Protein AF-A0A2M8DR00-F1 (afdb_monomer)

Radius of gyration: 20.52 Å; Cα contacts (8 Å, |Δi|>4): 22; chains: 1; bounding box: 53×28×47 Å

Secondary structure (DSSP, 8-state):
----PPPHHHHTTTTS-HHHHHHHHHHHHHHHHHHHHHHHHHHHHHHHSTT--HHHHHHHHHHHHHHHHH-

Mean predicted aligned error: 7.41 Å

Solvent-accessible surface area (backbone atoms only — not comparable to full-atom values): 4256 Å² total; per-residue (Å²): 132,86,81,87,70,80,62,72,56,59,80,69,49,67,84,52,59,70,68,60,46,48,51,54,52,49,51,53,50,52,56,50,55,59,60,49,46,57,64,53,48,40,52,46,32,42,76,73,37,92,91,35,34,72,68,55,35,51,51,52,50,49,53,50,54,52,53,62,71,77,106

Foldseek 3Di:
DPDPDDDPCVVQVVVDDPVVSVVVVVVCVVVVVVVVVLVVQLVCQCPPPDVGDNVNSVVVVVVVVVVVVVD

Structure (mmCIF, N/CA/C/O backbone):
data_AF-A0A2M8DR00-F1
#
_entry.id   AF-A0A2M8DR00-F1
#
loop_
_atom_site.group_PDB
_atom_site.id
_atom_site.type_symbol
_atom_site.label_atom_id
_atom_site.label_alt_id
_atom_site.label_comp_id
_atom_site.label_asym_id
_atom_site.label_entity_id
_atom_site.label_seq_id
_atom_site.pdbx_PDB_ins_code
_atom_site.Cartn_x
_atom_site.Cartn_y
_atom_site.Cartn_z
_atom_site.occupancy
_atom_site.B_iso_or_equiv
_atom_site.auth_seq_id
_atom_site.auth_comp_id
_atom_site.auth_asym_id
_atom_site.auth_atom_id
_atom_site.pdbx_PDB_model_num
ATOM 1 N N . MET A 1 1 ? 35.729 -17.622 -20.898 1.00 58.91 1 MET A N 1
ATOM 2 C CA . MET A 1 1 ? 34.653 -17.553 -19.880 1.00 58.91 1 MET A CA 1
ATOM 3 C C . MET A 1 1 ? 33.581 -16.581 -20.350 1.00 58.91 1 MET A C 1
ATOM 5 O O . MET A 1 1 ? 33.886 -15.409 -20.528 1.00 58.91 1 MET A O 1
ATOM 9 N N . LEU A 1 2 ? 32.353 -17.051 -20.587 1.00 65.62 2 LEU A N 1
ATOM 10 C CA . LEU A 1 2 ? 31.210 -16.178 -20.884 1.00 65.62 2 LEU A CA 1
ATOM 11 C C . LEU A 1 2 ? 30.873 -15.348 -19.638 1.00 65.62 2 LEU A C 1
ATOM 13 O O . LEU A 1 2 ? 30.670 -15.901 -18.556 1.00 65.62 2 LEU A O 1
ATOM 17 N N . LYS A 1 3 ? 30.846 -14.022 -19.778 1.00 68.94 3 LYS A N 1
ATOM 18 C CA . LYS A 1 3 ? 30.517 -13.092 -18.694 1.00 68.94 3 LYS A CA 1
ATOM 19 C C . LYS A 1 3 ? 29.022 -13.230 -18.380 1.00 68.94 3 LYS A C 1
ATOM 21 O O . LYS A 1 3 ? 28.190 -12.741 -19.129 1.00 68.94 3 LYS A O 1
ATOM 26 N N . ARG A 1 4 ? 28.686 -13.927 -17.289 1.00 76.19 4 ARG A N 1
ATOM 27 C CA . ARG A 1 4 ? 27.298 -14.224 -16.869 1.00 76.19 4 ARG A CA 1
ATOM 28 C C . ARG A 1 4 ? 26.576 -13.055 -16.180 1.00 76.19 4 ARG A C 1
ATOM 30 O O . ARG A 1 4 ? 25.437 -13.211 -15.765 1.00 76.19 4 ARG A O 1
ATOM 37 N N . SER A 1 5 ? 27.239 -11.911 -16.009 1.00 76.88 5 SER A N 1
ATOM 38 C CA . SER A 1 5 ? 26.722 -10.777 -15.236 1.00 76.88 5 SER A CA 1
ATOM 39 C C . SER A 1 5 ? 26.164 -9.689 -16.153 1.00 76.88 5 SER A C 1
ATOM 41 O O . SER A 1 5 ? 26.852 -9.215 -17.064 1.00 76.88 5 SER A O 1
ATOM 43 N N . THR A 1 6 ? 24.920 -9.289 -15.887 1.00 76.06 6 THR A N 1
ATOM 44 C CA . THR A 1 6 ? 24.273 -8.105 -16.461 1.00 76.06 6 THR A CA 1
ATOM 45 C C . THR A 1 6 ? 24.968 -6.831 -15.973 1.00 76.06 6 THR A C 1
ATOM 47 O O . THR A 1 6 ? 25.447 -6.745 -14.842 1.00 76.06 6 THR A O 1
ATOM 50 N N . LYS A 1 7 ? 25.064 -5.818 -16.842 1.00 80.50 7 LYS A N 1
ATOM 51 C CA . LYS A 1 7 ?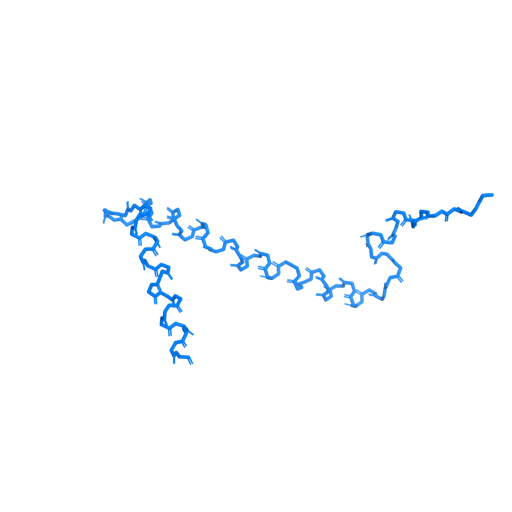 25.690 -4.534 -16.489 1.00 80.50 7 LYS A CA 1
ATOM 52 C C . LYS A 1 7 ? 24.847 -3.817 -15.429 1.00 80.50 7 LYS A C 1
ATOM 54 O O . LYS A 1 7 ? 23.627 -3.801 -15.529 1.00 80.50 7 LYS A O 1
ATOM 59 N N . ILE A 1 8 ? 25.497 -3.139 -14.479 1.00 79.00 8 ILE A N 1
ATOM 60 C CA . ILE A 1 8 ? 24.829 -2.380 -13.399 1.00 79.00 8 ILE A CA 1
ATOM 61 C C . ILE A 1 8 ? 23.785 -1.389 -13.947 1.00 79.00 8 ILE A C 1
ATOM 63 O O . ILE A 1 8 ? 22.711 -1.237 -13.376 1.00 79.00 8 ILE A O 1
ATOM 67 N N . ASN A 1 9 ? 24.057 -0.764 -15.097 1.00 76.62 9 ASN A N 1
ATOM 68 C CA . ASN A 1 9 ? 23.138 0.174 -15.754 1.00 76.62 9 ASN A CA 1
ATOM 69 C C . ASN A 1 9 ? 21.762 -0.427 -16.089 1.00 76.62 9 ASN A C 1
ATOM 71 O O . ASN A 1 9 ? 20.771 0.304 -16.077 1.00 76.62 9 ASN A O 1
ATOM 75 N N . HIS A 1 10 ? 21.697 -1.741 -16.310 1.00 78.56 10 HIS A N 1
ATOM 76 C CA . HIS A 1 10 ? 20.455 -2.452 -16.589 1.00 78.56 10 HIS A CA 1
ATOM 77 C C . HIS A 1 10 ? 19.533 -2.486 -15.359 1.00 78.56 10 HIS A C 1
ATOM 79 O O . HIS A 1 10 ? 18.321 -2.356 -15.492 1.00 78.56 10 HIS A O 1
ATOM 85 N N . TYR A 1 11 ? 20.093 -2.583 -14.147 1.00 77.00 11 TYR A N 1
ATOM 86 C CA . TYR A 1 11 ? 19.314 -2.536 -12.901 1.00 77.00 11 TYR A CA 1
ATOM 87 C C . TYR A 1 11 ? 18.687 -1.162 -12.653 1.00 77.00 11 TYR A C 1
ATOM 89 O O . TYR A 1 11 ? 17.617 -1.066 -12.065 1.00 77.00 11 TYR A O 1
ATOM 97 N N . PHE A 1 12 ? 19.320 -0.096 -13.147 1.00 80.31 12 PHE A N 1
ATOM 98 C CA . PHE A 1 12 ? 18.790 1.267 -13.066 1.00 80.31 12 PHE A CA 1
ATOM 99 C C . PHE A 1 12 ? 17.866 1.632 -14.231 1.00 80.31 12 PHE A C 1
ATOM 101 O O . PHE A 1 12 ? 17.554 2.815 -14.406 1.00 80.31 12 PHE A O 1
ATOM 108 N N . LEU A 1 13 ? 17.447 0.642 -15.031 1.00 81.44 13 LEU A N 1
ATOM 109 C CA . LEU A 1 13 ? 16.527 0.831 -16.150 1.00 81.44 13 LEU A CA 1
ATOM 110 C C . LEU A 1 13 ? 17.027 1.906 -17.137 1.00 81.44 13 LEU A C 1
ATOM 112 O O . LEU A 1 13 ? 16.241 2.633 -17.738 1.00 81.44 13 LEU A O 1
ATOM 116 N N . LYS A 1 14 ? 18.349 2.063 -17.285 1.00 82.38 14 LYS A N 1
ATOM 117 C CA . LYS A 1 14 ? 18.926 3.079 -18.185 1.00 82.38 14 LYS A CA 1
ATOM 118 C C . LYS A 1 14 ? 18.853 2.674 -19.658 1.00 82.38 14 LYS A C 1
ATOM 120 O O . LYS A 1 14 ? 18.972 3.539 -20.516 1.00 82.38 14 LYS A O 1
ATOM 125 N N . 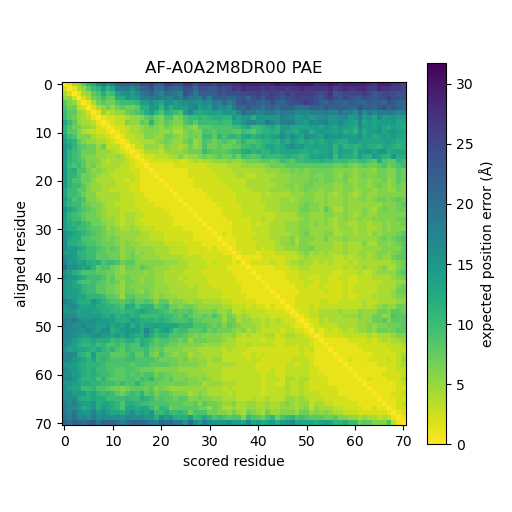ASP A 1 15 ? 18.631 1.389 -19.924 1.00 86.81 15 ASP A N 1
ATOM 126 C CA . ASP A 1 15 ? 18.594 0.813 -21.270 1.00 86.81 15 ASP A CA 1
ATOM 127 C C . ASP A 1 15 ? 17.164 0.762 -21.865 1.00 86.81 15 ASP A C 1
ATOM 129 O O . ASP A 1 15 ? 16.981 0.285 -22.982 1.00 86.81 15 ASP A O 1
ATOM 133 N N . ILE A 1 16 ? 16.141 1.247 -21.141 1.00 86.94 16 ILE A N 1
ATOM 134 C CA . ILE A 1 16 ? 14.734 1.272 -21.591 1.00 86.94 16 ILE A CA 1
ATOM 135 C C . ILE A 1 16 ? 14.279 2.674 -22.019 1.00 86.94 16 ILE A C 1
ATOM 137 O O . ILE A 1 16 ? 14.875 3.684 -21.642 1.00 86.94 16 ILE A O 1
ATOM 141 N N . ASN A 1 17 ? 13.184 2.742 -22.786 1.00 93.62 17 ASN A N 1
ATOM 142 C CA . ASN A 1 17 ? 12.589 4.006 -23.223 1.00 93.62 17 ASN A CA 1
ATOM 143 C C . ASN A 1 17 ? 12.282 4.910 -22.006 1.00 93.62 17 ASN A C 1
ATOM 145 O O . ASN A 1 17 ? 11.663 4.436 -21.048 1.00 93.62 17 ASN A O 1
ATOM 149 N N . PRO A 1 18 ? 12.665 6.201 -22.038 1.00 91.81 18 PRO A N 1
ATOM 150 C CA . PRO A 1 18 ? 12.460 7.121 -20.920 1.00 91.81 18 PRO A CA 1
ATOM 151 C C . PRO A 1 18 ? 10.994 7.237 -20.473 1.00 91.81 18 PRO A C 1
ATOM 153 O O . PRO A 1 18 ? 10.748 7.358 -19.275 1.00 91.81 18 PRO A O 1
ATOM 156 N N . VAL A 1 19 ? 10.025 7.136 -21.391 1.00 95.31 19 VAL A N 1
ATOM 157 C CA . VAL A 1 19 ? 8.589 7.151 -21.064 1.00 95.31 19 VAL A CA 1
ATOM 158 C C . VAL A 1 19 ? 8.208 5.912 -20.254 1.00 95.31 19 VAL A C 1
ATOM 160 O O . VAL A 1 19 ? 7.605 6.032 -19.193 1.00 95.31 19 VAL A O 1
ATOM 163 N N . ILE A 1 20 ? 8.616 4.721 -20.702 1.00 93.75 20 ILE A N 1
ATOM 164 C CA . ILE A 1 20 ? 8.342 3.461 -19.991 1.00 93.75 20 ILE A CA 1
ATOM 165 C C . ILE A 1 20 ? 9.031 3.467 -18.623 1.00 93.75 20 ILE A C 1
ATOM 167 O O . ILE A 1 20 ? 8.432 3.077 -17.625 1.00 93.75 20 ILE A O 1
ATOM 171 N N . ARG A 1 21 ? 10.270 3.965 -18.555 1.00 92.25 21 ARG A N 1
ATOM 172 C CA . ARG A 1 21 ? 11.003 4.117 -17.294 1.00 92.25 21 ARG A CA 1
ATOM 173 C C . ARG A 1 21 ? 10.253 4.993 -16.303 1.00 92.25 21 ARG A C 1
ATOM 175 O O . ARG A 1 21 ? 10.186 4.647 -15.127 1.00 92.25 21 ARG A O 1
ATOM 182 N N . PHE A 1 22 ? 9.709 6.111 -16.774 1.00 94.00 22 PHE A N 1
ATOM 183 C CA . PHE A 1 22 ? 8.918 7.001 -15.941 1.00 94.00 22 PHE A CA 1
ATOM 184 C C . PHE A 1 22 ? 7.647 6.308 -15.448 1.00 94.00 22 PHE A C 1
ATOM 186 O O . PHE A 1 22 ? 7.404 6.319 -14.250 1.00 94.00 22 PHE A O 1
ATOM 193 N N . LEU A 1 23 ? 6.911 5.618 -16.328 1.00 95.38 23 LEU A N 1
ATOM 194 C CA . LEU A 1 23 ? 5.708 4.871 -15.945 1.00 95.38 23 LEU A CA 1
ATOM 195 C C . LEU A 1 23 ? 5.988 3.818 -14.863 1.00 95.38 23 LEU A C 1
ATOM 197 O O . LEU A 1 23 ? 5.253 3.756 -13.884 1.00 95.38 23 LEU A O 1
ATOM 201 N N . ILE A 1 24 ? 7.074 3.047 -14.989 1.00 93.56 24 ILE A N 1
ATOM 202 C CA . ILE A 1 24 ? 7.472 2.048 -13.979 1.00 93.56 24 ILE A CA 1
ATOM 203 C C . ILE A 1 24 ? 7.776 2.716 -12.631 1.00 93.56 24 ILE A C 1
ATOM 205 O O . ILE A 1 24 ? 7.344 2.238 -11.581 1.00 93.56 24 ILE A O 1
ATOM 209 N N . LEU A 1 25 ? 8.526 3.822 -12.647 1.00 93.75 25 LEU A N 1
ATOM 210 C CA . LEU A 1 25 ? 8.854 4.561 -11.427 1.00 93.75 25 LEU A CA 1
ATOM 211 C C . LEU A 1 25 ? 7.599 5.163 -10.787 1.00 93.75 25 LEU A C 1
ATOM 213 O O . LEU A 1 25 ? 7.435 5.057 -9.575 1.00 93.75 25 LEU A O 1
ATOM 217 N N . SER A 1 26 ? 6.707 5.752 -11.584 1.00 95.00 26 SER A N 1
ATOM 218 C CA . SER A 1 26 ? 5.435 6.300 -11.111 1.00 95.00 26 SER A CA 1
ATOM 219 C C . SER A 1 26 ? 4.556 5.227 -10.480 1.00 95.00 26 SER A C 1
ATOM 221 O O . SER A 1 26 ? 4.053 5.446 -9.383 1.00 95.00 26 SER A O 1
ATOM 223 N N . ASP A 1 27 ? 4.415 4.067 -11.119 1.00 94.81 27 ASP A N 1
ATOM 224 C CA . ASP A 1 27 ? 3.635 2.945 -10.589 1.00 94.81 27 ASP A CA 1
ATOM 225 C C . ASP A 1 27 ? 4.198 2.456 -9.246 1.00 94.81 27 ASP A C 1
ATOM 227 O O . ASP A 1 27 ? 3.479 2.352 -8.253 1.00 94.81 27 ASP A O 1
ATOM 231 N N . THR A 1 28 ? 5.524 2.296 -9.174 1.00 93.69 28 THR A N 1
ATOM 232 C CA . THR A 1 28 ? 6.217 1.900 -7.938 1.00 93.69 28 THR A CA 1
ATOM 233 C C . THR A 1 28 ? 5.992 2.915 -6.814 1.00 93.69 28 THR A C 1
ATOM 235 O O . THR A 1 28 ? 5.739 2.528 -5.674 1.00 93.69 28 THR A O 1
ATOM 238 N N . ILE A 1 29 ? 6.069 4.215 -7.117 1.00 95.62 29 ILE A N 1
ATOM 239 C CA . ILE A 1 29 ? 5.856 5.281 -6.130 1.00 95.62 29 ILE A CA 1
ATOM 240 C C . ILE A 1 29 ? 4.399 5.310 -5.668 1.00 95.62 29 ILE A C 1
ATOM 242 O O . ILE A 1 29 ? 4.157 5.399 -4.469 1.00 95.62 29 ILE A O 1
ATOM 246 N N . LEU A 1 30 ? 3.435 5.231 -6.586 1.00 95.38 30 LEU A N 1
ATOM 247 C CA . LEU A 1 30 ? 2.011 5.314 -6.257 1.00 95.38 30 LEU A CA 1
ATOM 248 C C . LEU A 1 30 ? 1.556 4.112 -5.429 1.00 95.38 30 LEU A C 1
ATOM 250 O O . LEU A 1 30 ? 0.945 4.294 -4.375 1.00 95.38 30 LEU A O 1
ATOM 254 N N . ILE A 1 31 ? 1.894 2.897 -5.863 1.00 94.38 31 ILE A N 1
ATOM 255 C CA . ILE A 1 31 ? 1.556 1.672 -5.130 1.00 94.38 31 ILE A CA 1
ATOM 256 C C . ILE A 1 31 ? 2.307 1.632 -3.795 1.00 94.38 31 ILE A C 1
ATOM 258 O O . ILE A 1 31 ? 1.715 1.308 -2.766 1.00 94.38 31 ILE A O 1
ATOM 262 N N . GLY A 1 32 ? 3.587 2.018 -3.784 1.00 93.06 32 GLY A N 1
ATOM 263 C CA . GLY A 1 32 ? 4.387 2.096 -2.562 1.00 93.06 32 GLY A CA 1
ATOM 264 C C . GLY A 1 32 ? 3.814 3.083 -1.544 1.00 93.06 32 GLY A C 1
ATOM 265 O O . GLY A 1 32 ? 3.635 2.730 -0.380 1.00 93.06 32 GLY A O 1
ATOM 266 N N . ALA A 1 33 ? 3.461 4.296 -1.977 1.00 92.06 33 ALA A N 1
ATOM 267 C CA . ALA A 1 33 ? 2.856 5.314 -1.122 1.00 92.06 33 ALA A CA 1
ATOM 268 C C . ALA A 1 33 ? 1.481 4.878 -0.596 1.00 92.06 33 ALA A C 1
ATOM 270 O O . ALA A 1 33 ? 1.202 5.042 0.591 1.00 92.06 33 ALA A O 1
ATOM 271 N N . ALA A 1 34 ? 0.647 4.267 -1.443 1.00 91.00 34 ALA A N 1
ATOM 272 C CA . ALA A 1 34 ? -0.638 3.717 -1.021 1.00 91.00 34 ALA A CA 1
ATOM 273 C C . ALA A 1 34 ? -0.471 2.595 0.019 1.00 91.00 34 ALA A C 1
ATOM 275 O O . ALA A 1 34 ? -1.243 2.522 0.972 1.00 91.00 34 ALA A O 1
ATOM 276 N N . GLY A 1 35 ? 0.563 1.757 -0.113 1.00 89.81 35 GLY A N 1
ATOM 277 C CA . GLY A 1 35 ? 0.885 0.712 0.862 1.00 89.81 35 GLY A CA 1
ATOM 278 C C . GLY A 1 35 ? 1.280 1.255 2.241 1.00 89.81 35 GLY A C 1
ATOM 279 O O . GLY A 1 35 ? 0.964 0.639 3.258 1.00 89.81 35 GLY A O 1
ATOM 280 N N . LEU A 1 36 ? 1.909 2.433 2.297 1.00 92.88 36 LEU A N 1
ATOM 281 C CA . LEU A 1 36 ? 2.285 3.090 3.556 1.00 92.88 36 LEU A CA 1
ATOM 282 C C . LEU A 1 36 ? 1.093 3.687 4.318 1.00 92.88 36 LEU A C 1
ATOM 284 O O . LEU A 1 36 ? 1.222 3.964 5.511 1.00 92.88 36 LEU A O 1
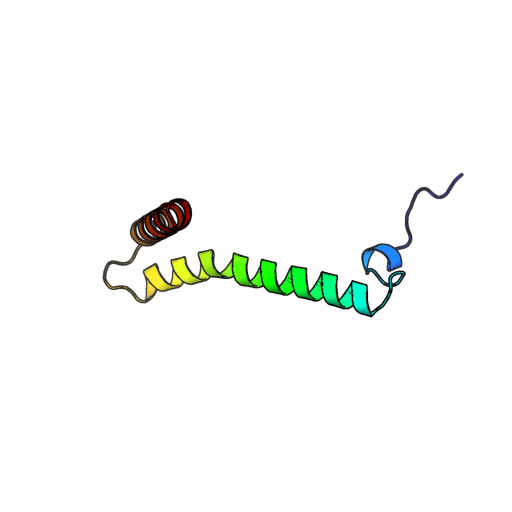ATOM 288 N N . LEU A 1 37 ? -0.070 3.849 3.677 1.00 90.56 37 LEU A N 1
ATOM 289 C CA . LEU A 1 37 ? -1.263 4.364 4.352 1.00 90.56 37 LEU A CA 1
ATOM 290 C C . LEU A 1 37 ? -1.705 3.467 5.512 1.00 90.56 37 LEU A C 1
ATOM 292 O O . LEU A 1 37 ? -2.163 3.993 6.518 1.00 90.56 37 LEU A O 1
ATOM 296 N N . GLY A 1 38 ? -1.532 2.144 5.414 1.00 88.56 38 GLY A N 1
ATOM 297 C CA . GLY A 1 38 ? -1.911 1.210 6.481 1.00 88.56 38 GLY A CA 1
ATOM 298 C C . GLY A 1 38 ? -1.183 1.485 7.807 1.00 88.56 38 GLY A C 1
ATOM 299 O O . GLY A 1 38 ? -1.841 1.769 8.807 1.00 88.56 38 GLY A O 1
ATOM 300 N N . PRO A 1 39 ? 0.163 1.457 7.834 1.00 90.81 39 PRO A N 1
ATOM 301 C CA . PRO A 1 39 ? 0.937 1.795 9.030 1.00 90.81 39 PRO A CA 1
ATOM 302 C C . PRO A 1 39 ? 0.698 3.221 9.548 1.00 90.81 39 PRO A C 1
ATOM 304 O O . PRO A 1 39 ? 0.576 3.417 10.754 1.00 90.81 39 PRO A O 1
ATOM 307 N N . ILE A 1 40 ? 0.591 4.213 8.654 1.00 92.94 40 ILE A N 1
ATOM 308 C CA . ILE A 1 40 ? 0.308 5.605 9.047 1.00 92.94 40 ILE A CA 1
ATOM 309 C C . ILE A 1 40 ? -1.066 5.702 9.722 1.00 92.94 40 ILE A C 1
ATOM 311 O O . ILE A 1 40 ? -1.211 6.375 10.740 1.00 92.94 40 ILE A O 1
ATOM 315 N N . PHE A 1 41 ? -2.065 5.000 9.187 1.00 90.44 41 PHE A N 1
ATOM 316 C CA . PHE A 1 41 ? -3.407 4.951 9.753 1.00 90.44 41 PHE A CA 1
ATOM 317 C C . PHE A 1 41 ? -3.436 4.269 11.126 1.00 90.44 41 PHE A C 1
ATOM 319 O O . PHE A 1 41 ? -4.134 4.740 12.020 1.00 90.44 41 PHE A O 1
ATOM 326 N N . ALA A 1 42 ? -2.646 3.213 11.330 1.00 92.12 42 ALA A N 1
ATOM 327 C CA . ALA A 1 42 ? -2.528 2.566 12.636 1.00 92.12 42 ALA A CA 1
ATOM 328 C C . ALA A 1 42 ? -1.959 3.518 13.705 1.00 92.12 42 ALA A C 1
ATOM 330 O O . ALA A 1 42 ? -2.550 3.648 14.775 1.00 92.12 42 ALA A O 1
ATOM 331 N N . LEU A 1 43 ? -0.879 4.243 13.384 1.00 93.62 43 LEU A N 1
ATOM 332 C CA . LEU A 1 43 ? -0.304 5.261 14.277 1.00 93.62 43 LEU A CA 1
ATOM 333 C C . LEU A 1 43 ? -1.286 6.404 14.553 1.00 93.62 43 LEU A C 1
ATOM 335 O O . LEU A 1 43 ? -1.373 6.900 15.673 1.00 93.62 43 LEU A O 1
ATOM 339 N N . PHE A 1 44 ? -2.043 6.816 13.535 1.00 92.19 44 PHE A N 1
ATOM 340 C CA . PHE A 1 44 ? -3.072 7.836 13.693 1.00 92.19 44 PHE A CA 1
ATOM 341 C C . PHE A 1 44 ? -4.151 7.401 14.694 1.00 92.19 44 PHE A C 1
ATOM 343 O O . PHE A 1 44 ? -4.519 8.185 15.564 1.00 92.19 44 PHE A O 1
ATOM 350 N N . ILE A 1 45 ? -4.627 6.155 14.607 1.00 92.69 45 ILE A N 1
ATOM 351 C CA . ILE A 1 45 ? -5.624 5.621 15.543 1.00 92.69 45 ILE A CA 1
ATOM 352 C C . ILE A 1 45 ? -5.087 5.619 16.974 1.00 92.69 45 ILE A C 1
ATOM 354 O O . ILE A 1 45 ? -5.779 6.084 17.870 1.00 92.69 45 ILE A O 1
ATOM 358 N N . GLU A 1 46 ? -3.870 5.127 17.190 1.00 92.88 46 GLU A N 1
ATOM 359 C CA . GLU A 1 46 ? -3.263 5.059 18.525 1.00 92.88 46 GLU A CA 1
ATOM 360 C C . GLU A 1 46 ? -3.099 6.449 19.166 1.00 92.88 46 GLU A C 1
ATOM 362 O O . GLU A 1 46 ? -3.360 6.621 20.353 1.00 92.88 46 GLU A O 1
ATOM 367 N N . GLN A 1 47 ? -2.678 7.451 18.387 1.00 93.12 47 GLN A N 1
ATOM 368 C CA . GLN A 1 47 ? -2.291 8.759 18.929 1.00 93.12 47 GLN A CA 1
ATOM 369 C C . GLN A 1 47 ? -3.424 9.786 18.986 1.00 93.12 47 GLN A C 1
ATOM 371 O O . GLN A 1 47 ? -3.378 10.688 19.822 1.00 93.12 47 GLN A O 1
ATOM 376 N N . PHE A 1 48 ? -4.400 9.704 18.080 1.00 92.25 48 PHE A N 1
ATOM 377 C CA . PHE A 1 48 ? -5.412 10.753 17.903 1.00 92.25 48 PHE A CA 1
ATOM 378 C C . PHE A 1 48 ? -6.831 10.318 18.264 1.00 92.25 48 PHE A C 1
ATOM 380 O O . PHE A 1 48 ? -7.713 11.175 18.335 1.00 92.25 48 PHE A O 1
ATOM 387 N N . ILE A 1 49 ? -7.080 9.024 18.475 1.00 90.38 49 ILE A N 1
ATOM 388 C CA . ILE A 1 49 ? -8.393 8.536 18.899 1.00 90.38 49 ILE A CA 1
ATOM 389 C C . ILE A 1 49 ? -8.356 8.261 20.399 1.00 90.38 49 ILE A C 1
ATOM 391 O O . ILE A 1 49 ? -7.536 7.482 20.877 1.00 90.38 49 ILE A O 1
ATOM 395 N N . ASP A 1 50 ? -9.281 8.864 21.143 1.00 90.06 50 ASP A N 1
ATOM 396 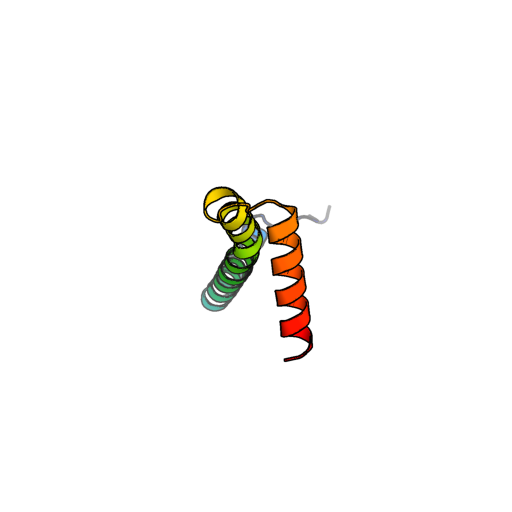C CA . ASP A 1 50 ? -9.456 8.571 22.565 1.00 90.06 50 ASP A CA 1
ATOM 397 C C . ASP A 1 50 ? -9.844 7.098 22.759 1.00 90.06 50 ASP A C 1
ATOM 399 O O . ASP A 1 50 ? -10.858 6.624 22.242 1.00 90.06 50 ASP A O 1
ATOM 403 N N . GLY A 1 51 ? -9.014 6.356 23.496 1.00 88.38 51 GLY A N 1
ATOM 404 C CA . GLY A 1 51 ? -9.145 4.900 23.629 1.00 88.38 51 GLY A CA 1
ATOM 405 C C . GLY A 1 51 ? -8.670 4.111 22.401 1.00 88.38 51 GLY A C 1
ATOM 406 O O . GLY A 1 51 ? -8.904 2.903 22.325 1.00 88.38 51 GLY A O 1
ATOM 407 N N . GLY A 1 52 ? -8.0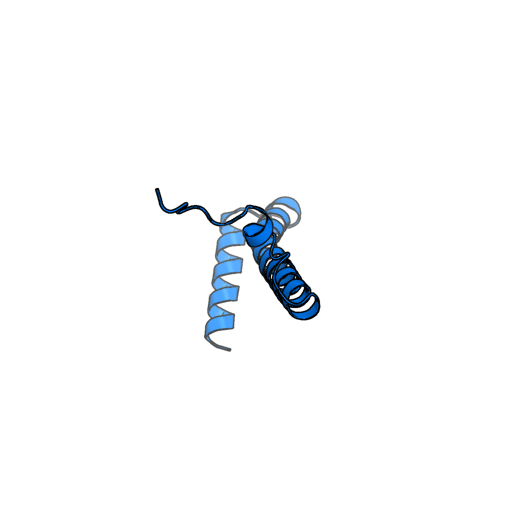10 4.772 21.448 1.00 89.25 52 GLY A N 1
ATOM 408 C CA . GLY A 1 52 ? -7.337 4.147 20.320 1.00 89.25 52 GLY A CA 1
ATOM 409 C C . GLY A 1 52 ? -6.169 3.278 20.778 1.00 89.25 52 GLY A C 1
ATOM 410 O O . GLY A 1 52 ? -5.378 3.657 21.636 1.00 89.25 52 GLY A O 1
ATOM 411 N N . ASN A 1 53 ? -6.081 2.078 20.217 1.00 91.44 53 ASN A N 1
ATOM 412 C CA . ASN A 1 53 ? -4.977 1.148 20.423 1.00 91.44 53 ASN A CA 1
ATOM 413 C C . ASN A 1 53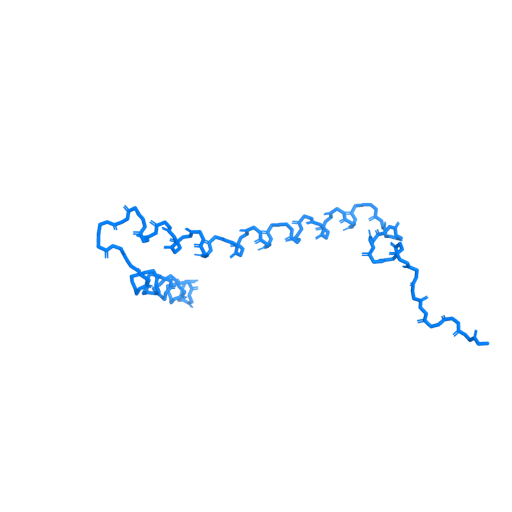 ? -4.823 0.253 19.184 1.00 91.44 53 ASN A C 1
ATOM 415 O O . ASN A 1 53 ? -5.596 0.344 18.220 1.00 91.44 53 ASN A O 1
ATOM 419 N N . GLU A 1 54 ? -3.842 -0.640 19.203 1.00 90.62 54 GLU A N 1
ATOM 420 C CA . GLU A 1 54 ? -3.521 -1.521 18.080 1.00 90.62 54 GLU A CA 1
ATOM 421 C C . GLU A 1 54 ? -4.682 -2.471 17.749 1.00 90.62 54 GLU A C 1
ATOM 423 O O . GLU A 1 54 ? -4.925 -2.783 16.580 1.00 90.62 54 GLU A O 1
ATOM 428 N N . ALA A 1 55 ? -5.447 -2.893 18.763 1.00 92.50 55 ALA A N 1
ATOM 429 C CA . ALA A 1 55 ? -6.626 -3.732 18.570 1.00 92.50 55 ALA A CA 1
AT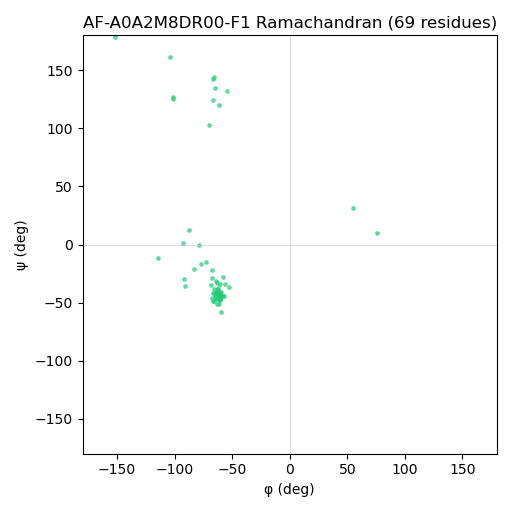OM 430 C C . ALA A 1 55 ? -7.742 -2.977 17.829 1.00 92.50 55 ALA A C 1
ATOM 432 O O . ALA A 1 55 ? -8.342 -3.527 16.903 1.00 92.50 55 ALA A O 1
ATOM 433 N N . VAL A 1 56 ? -7.984 -1.707 18.172 1.00 93.00 56 VAL A N 1
ATOM 434 C CA . VAL A 1 56 ? -8.943 -0.837 17.469 1.00 93.00 56 VAL A CA 1
ATOM 435 C C . VAL A 1 56 ? -8.521 -0.641 16.012 1.00 93.00 56 VAL A C 1
ATOM 437 O O . VAL A 1 56 ? -9.355 -0.780 15.115 1.00 93.00 56 VAL A O 1
ATOM 440 N N . ALA A 1 57 ? -7.231 -0.401 15.755 1.00 93.38 57 ALA A N 1
ATOM 441 C CA . ALA A 1 57 ? -6.709 -0.270 14.395 1.00 93.38 57 ALA A CA 1
ATOM 442 C C . ALA A 1 57 ? -6.896 -1.553 13.568 1.00 93.38 57 ALA A C 1
ATOM 444 O O . ALA A 1 57 ? -7.335 -1.494 12.416 1.00 93.38 57 ALA A O 1
ATOM 445 N N . GLY A 1 58 ? -6.634 -2.719 14.165 1.00 91.38 58 GLY A N 1
ATOM 446 C CA . GLY A 1 58 ? -6.843 -4.018 13.524 1.00 91.38 58 GLY A CA 1
ATOM 447 C C . GLY A 1 58 ? -8.312 -4.295 13.195 1.00 91.38 58 GLY A C 1
ATOM 448 O O . GLY A 1 58 ? -8.626 -4.723 12.083 1.00 91.38 58 GLY A O 1
ATOM 449 N N . ILE A 1 59 ? -9.226 -3.998 14.125 1.00 93.81 59 ILE A N 1
ATOM 450 C CA . ILE A 1 59 ? -10.672 -4.152 13.906 1.00 93.81 59 ILE A CA 1
ATOM 451 C C . ILE A 1 59 ? -11.151 -3.210 12.796 1.00 93.81 59 ILE A C 1
ATOM 453 O O . ILE A 1 59 ? -11.867 -3.648 11.895 1.00 93.81 59 ILE A O 1
ATOM 457 N N . ALA A 1 60 ? -10.723 -1.945 12.806 1.00 92.50 60 ALA A N 1
ATOM 458 C CA . ALA A 1 60 ? -11.069 -0.979 11.766 1.00 92.50 60 ALA A CA 1
ATOM 459 C C . ALA A 1 60 ? -10.586 -1.435 10.377 1.00 92.50 60 ALA A C 1
ATOM 461 O O . ALA A 1 60 ? -11.352 -1.394 9.410 1.00 92.50 60 ALA A O 1
ATOM 462 N N . ALA A 1 61 ? -9.352 -1.941 10.280 1.00 92.25 61 ALA A N 1
ATOM 463 C CA . ALA A 1 61 ? -8.821 -2.509 9.042 1.00 92.25 61 ALA A CA 1
ATOM 464 C C . ALA A 1 61 ? -9.617 -3.744 8.583 1.00 92.25 61 ALA A C 1
ATOM 466 O O . ALA A 1 61 ? -9.914 -3.878 7.395 1.00 92.25 61 ALA A O 1
ATOM 467 N N . GLY A 1 62 ? -10.016 -4.616 9.514 1.00 92.44 62 GLY A N 1
ATOM 468 C CA . GLY A 1 62 ? -10.871 -5.770 9.234 1.00 92.44 62 GLY A CA 1
ATOM 469 C C . GLY A 1 62 ? -12.238 -5.369 8.676 1.00 92.44 62 GLY A C 1
ATOM 470 O O . GLY A 1 62 ? -12.654 -5.898 7.646 1.00 92.44 62 GLY A O 1
ATOM 471 N N . ILE A 1 63 ? -12.904 -4.389 9.296 1.00 94.25 63 ILE A N 1
ATOM 472 C CA . ILE A 1 63 ? -14.185 -3.846 8.812 1.00 94.25 63 ILE A CA 1
ATOM 473 C C . ILE A 1 63 ? -14.019 -3.242 7.414 1.00 94.25 63 ILE A C 1
ATOM 475 O O . ILE A 1 63 ? -14.862 -3.477 6.545 1.00 94.25 63 ILE A O 1
ATOM 479 N N . TYR A 1 64 ? -12.935 -2.499 7.175 1.00 91.19 64 TYR A N 1
ATOM 480 C CA . TYR A 1 64 ? -12.644 -1.916 5.865 1.00 91.19 64 TYR A CA 1
ATOM 481 C C . TYR A 1 64 ? -12.467 -2.992 4.788 1.00 91.19 64 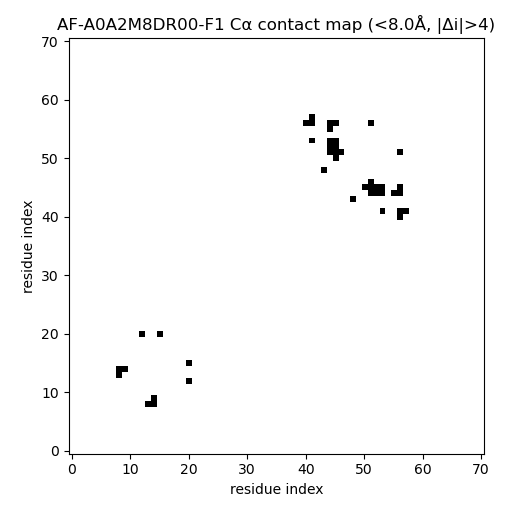TYR A C 1
ATOM 483 O O . TYR A 1 64 ? -13.127 -2.930 3.752 1.00 91.19 64 TYR A O 1
ATOM 491 N N . LEU A 1 65 ? -11.616 -3.994 5.034 1.00 92.50 65 LEU A N 1
ATOM 492 C CA . LEU A 1 65 ? -11.368 -5.081 4.084 1.00 92.50 65 LEU A CA 1
ATOM 493 C C . LEU A 1 65 ? -12.629 -5.908 3.829 1.00 92.50 65 LEU A C 1
ATOM 495 O O . LEU A 1 65 ? -12.898 -6.269 2.684 1.00 92.50 65 LEU A O 1
ATOM 499 N N . PHE A 1 66 ? -13.421 -6.167 4.870 1.00 95.62 66 PHE A N 1
ATOM 500 C CA . PHE A 1 66 ? -14.695 -6.864 4.743 1.00 95.62 66 PHE A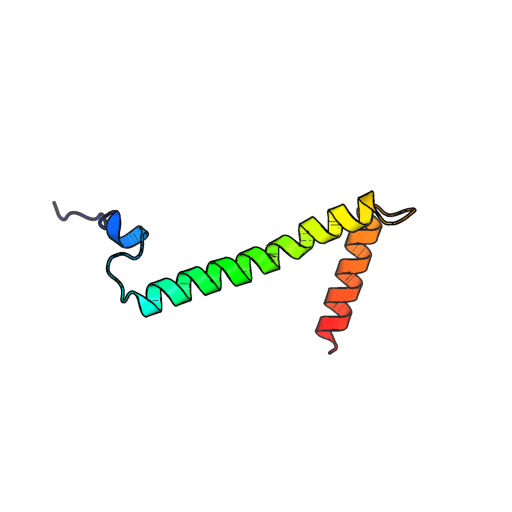 CA 1
ATOM 501 C C . PHE A 1 66 ? -15.687 -6.070 3.887 1.00 95.62 66 PHE A C 1
ATOM 503 O O . PHE A 1 66 ? -16.196 -6.589 2.898 1.00 95.62 66 PHE A O 1
ATOM 510 N N . SER A 1 67 ? -15.894 -4.789 4.200 1.00 95.19 67 SER A N 1
ATOM 511 C CA . SER A 1 67 ? -16.801 -3.913 3.443 1.00 95.19 67 SER A CA 1
ATOM 512 C C . SER A 1 67 ? -16.366 -3.782 1.982 1.00 95.19 67 SER A C 1
ATOM 514 O O . SER A 1 67 ? -17.192 -3.873 1.079 1.00 95.19 67 SER A O 1
ATOM 516 N N . ARG A 1 68 ? -15.055 -3.651 1.744 1.00 92.44 68 ARG A N 1
ATOM 517 C CA . ARG A 1 68 ? -14.455 -3.611 0.404 1.00 92.44 68 ARG A CA 1
ATOM 518 C C . ARG A 1 68 ? -14.557 -4.939 -0.353 1.00 92.44 68 ARG A C 1
ATOM 520 O O . ARG A 1 68 ? -14.415 -4.945 -1.564 1.00 92.44 68 ARG A O 1
ATOM 527 N N . SER A 1 69 ? -14.736 -6.060 0.338 1.00 94.00 69 SER A N 1
ATOM 528 C CA . SER A 1 69 ? -14.915 -7.363 -0.316 1.00 94.00 69 SER A CA 1
ATOM 529 C C . SER A 1 69 ? -16.364 -7.602 -0.747 1.00 94.00 69 SER A C 1
ATOM 531 O O . SER A 1 69 ? -16.610 -8.454 -1.595 1.00 94.00 69 SER A O 1
ATOM 533 N N . VAL A 1 70 ? -17.318 -6.892 -0.138 1.00 93.62 70 VAL A N 1
ATOM 534 C CA . VAL A 1 70 ? -18.752 -6.999 -0.444 1.00 93.62 70 VAL A CA 1
ATOM 535 C C . VAL A 1 70 ? -19.179 -6.007 -1.532 1.00 93.62 70 VAL A C 1
ATOM 537 O O . VAL A 1 70 ? -20.057 -6.339 -2.327 1.00 93.62 70 VAL A O 1
ATOM 540 N N . LEU A 1 71 ? -18.583 -4.809 -1.550 1.00 77.94 71 LEU A N 1
ATOM 541 C CA . LEU A 1 71 ? -18.786 -3.766 -2.566 1.00 77.94 71 LEU A CA 1
ATOM 542 C C . LEU A 1 71 ? -17.828 -3.931 -3.748 1.00 77.94 71 LEU A C 1
ATOM 544 O O . LEU A 1 71 ? -18.303 -3.794 -4.896 1.00 77.94 71 LEU A O 1
#

Sequence (71 aa):
MLKRSTKINHYFLKDINPVIRFLILSDTILIGAAGLLGPIFALFIEQFIDGGNEAVAGIAAGIYLFSRSVL

pLDDT: mean 88.92, std 7.61, range [58.91, 95.62]

Organism: NCBI:txid1974473